Protein AF-A0A505IAW9-F1 (afdb_monomer_lite)

InterPro domains:
  IPR002634 BolA protein [PF01722] (17-58)
  IPR002634 BolA protein [PIRSF003113] (4-58)
  IPR036065 BolA-like superfamily [G3DSA:3.30.300.90] (9-61)
  IPR036065 BolA-like superfamily [SSF82657] (5-58)

Organism: Aspergillus niger (NCBI:txid5061)

Secondary structure (DSSP, 8-state):
-PPPPSSHHHHHHHHHHHHHH--SEEEEEE-HHHHTT-GGGTT-S-S---EEEEEE-S-------

Radius of gyration: 15.03 Å; chains: 1; bounding box: 35×33×34 Å

Sequence (65 aa):
MASTSATPVEDLIREKITTAFSPSTLIIRNDSHLHAHHNAMRGSTSKETHFQFVILSTGWDYGFL

Foldseek 3Di:
DPDCDPCNPVVVVCVVCCVPAVFPDKDKDQPLVVCCPPPVCPPPPDSRDDMDMDTHGPPPPPPDD

Structure (mmCIF, N/CA/C/O backbone):
data_AF-A0A505IAW9-F1
#
_entry.id   AF-A0A505IAW9-F1
#
loop_
_atom_site.group_PDB
_atom_site.id
_atom_site.type_symbol
_atom_site.label_atom_id
_atom_site.label_alt_id
_atom_site.label_comp_id
_atom_site.label_asym_id
_atom_site.label_entity_id
_atom_site.label_seq_id
_atom_site.pdbx_PDB_ins_code
_atom_site.Cartn_x
_atom_site.Cartn_y
_atom_site.Cartn_z
_atom_site.occupancy
_atom_site.B_iso_or_equiv
_atom_site.auth_seq_id
_atom_site.auth_comp_id
_atom_site.auth_asym_id
_atom_site.auth_atom_id
_atom_site.pdbx_PDB_model_num
ATOM 1 N N . MET A 1 1 ? -5.353 10.794 -18.872 1.00 41.56 1 MET A N 1
ATOM 2 C CA . MET A 1 1 ? -4.319 9.752 -18.710 1.00 41.56 1 MET A CA 1
ATOM 3 C C . MET A 1 1 ? -4.023 9.661 -17.231 1.00 41.56 1 MET A C 1
ATOM 5 O O . MET A 1 1 ? -3.566 10.654 -16.682 1.00 41.56 1 MET A O 1
ATOM 9 N N . ALA A 1 2 ? -4.387 8.560 -16.571 1.00 49.47 2 ALA A N 1
ATOM 10 C CA . ALA A 1 2 ? -3.984 8.355 -15.183 1.00 49.47 2 ALA A CA 1
ATOM 11 C C . ALA A 1 2 ? -2.451 8.303 -15.162 1.00 49.47 2 ALA A C 1
ATOM 13 O O . ALA A 1 2 ? -1.854 7.505 -15.882 1.00 49.47 2 ALA A O 1
ATOM 14 N N . SER A 1 3 ? -1.820 9.216 -14.432 1.00 53.44 3 SER A N 1
ATOM 15 C CA . SER A 1 3 ? -0.383 9.176 -14.188 1.00 53.44 3 SER A CA 1
ATOM 16 C C . SER A 1 3 ? -0.065 7.865 -13.482 1.00 53.44 3 SER A C 1
ATOM 18 O O . SER A 1 3 ? -0.568 7.634 -12.383 1.00 53.44 3 SER A O 1
ATOM 20 N N . THR A 1 4 ? 0.728 7.000 -14.115 1.00 75.81 4 THR A N 1
ATOM 21 C CA . THR A 1 4 ? 1.238 5.789 -13.470 1.00 75.81 4 THR A CA 1
ATOM 22 C C . THR A 1 4 ? 1.977 6.222 -12.211 1.00 75.81 4 THR A C 1
ATOM 24 O O . THR A 1 4 ? 2.911 7.020 -12.295 1.00 75.81 4 THR A O 1
ATOM 27 N N . SER A 1 5 ? 1.505 5.768 -11.051 1.00 85.00 5 SER A N 1
ATOM 28 C CA . SER A 1 5 ? 2.115 6.097 -9.766 1.00 85.00 5 SER A CA 1
ATOM 29 C C . SER A 1 5 ? 3.603 5.741 -9.753 1.00 85.00 5 SER A C 1
ATOM 31 O O . SER A 1 5 ? 4.046 4.849 -10.479 1.00 85.00 5 SER A O 1
ATOM 33 N N . ALA A 1 6 ? 4.377 6.435 -8.920 1.00 89.50 6 ALA A N 1
ATOM 34 C CA . ALA A 1 6 ? 5.763 6.066 -8.643 1.00 89.50 6 ALA A CA 1
ATOM 35 C C . ALA A 1 6 ? 5.866 4.811 -7.754 1.00 89.50 6 ALA A C 1
ATOM 37 O O . ALA A 1 6 ? 6.926 4.187 -7.710 1.00 89.50 6 ALA A O 1
ATOM 38 N N . THR A 1 7 ? 4.777 4.445 -7.071 1.00 93.50 7 THR A N 1
ATOM 39 C CA . THR A 1 7 ? 4.683 3.328 -6.119 1.00 93.50 7 THR A CA 1
ATOM 40 C C . THR A 1 7 ? 3.438 2.464 -6.379 1.00 93.50 7 THR A C 1
ATOM 42 O O . THR A 1 7 ? 2.602 2.290 -5.490 1.00 93.50 7 THR A O 1
ATOM 45 N N . PRO A 1 8 ? 3.242 1.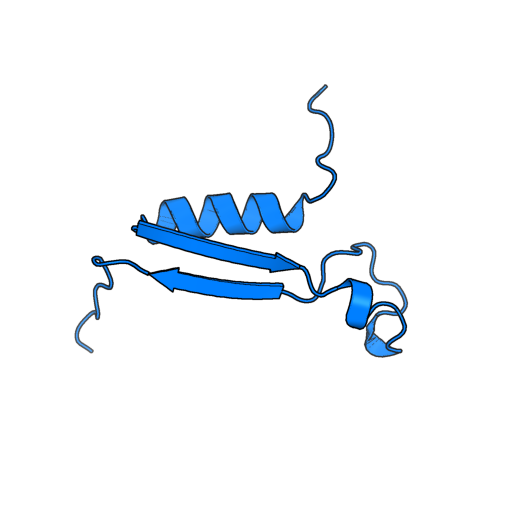950 -7.609 1.00 94.44 8 PRO A N 1
ATOM 46 C CA . PRO A 1 8 ? 2.010 1.262 -7.992 1.00 94.44 8 PRO A CA 1
ATOM 47 C C . PRO A 1 8 ? 1.700 0.019 -7.143 1.00 94.44 8 PRO A C 1
ATOM 49 O O . PRO A 1 8 ? 0.529 -0.310 -6.954 1.00 94.44 8 PRO A O 1
ATOM 52 N N . VAL A 1 9 ? 2.713 -0.689 -6.633 1.00 95.75 9 VAL A N 1
ATOM 53 C CA . VAL A 1 9 ? 2.495 -1.854 -5.765 1.00 95.75 9 VAL A CA 1
ATOM 54 C C . VAL A 1 9 ? 2.121 -1.413 -4.356 1.00 95.75 9 VAL A C 1
ATOM 56 O O . VAL A 1 9 ? 1.177 -1.967 -3.794 1.00 95.75 9 VAL A O 1
ATOM 59 N N . GLU A 1 10 ? 2.803 -0.412 -3.790 1.00 97.12 10 GLU A N 1
ATOM 60 C CA . GLU A 1 10 ? 2.411 0.151 -2.493 1.00 97.12 10 GLU A CA 1
ATOM 61 C C . GLU A 1 10 ? 0.965 0.661 -2.503 1.00 97.12 10 GLU A C 1
ATOM 63 O O . GLU A 1 10 ? 0.211 0.397 -1.564 1.00 97.12 10 GLU A O 1
ATOM 68 N N . ASP A 1 11 ? 0.561 1.333 -3.580 1.00 96.62 11 ASP A N 1
ATOM 69 C CA . ASP A 1 11 ? -0.794 1.860 -3.735 1.00 96.62 11 ASP A CA 1
ATOM 70 C C . ASP A 1 11 ? -1.831 0.736 -3.721 1.00 96.62 11 ASP A C 1
ATOM 72 O O . ASP A 1 11 ? -2.809 0.800 -2.973 1.00 96.62 11 ASP A O 1
ATOM 76 N N . LEU A 1 12 ? -1.577 -0.340 -4.475 1.00 96.88 12 LEU A N 1
ATOM 77 C CA . LEU A 1 12 ? -2.428 -1.530 -4.479 1.00 96.88 12 LEU 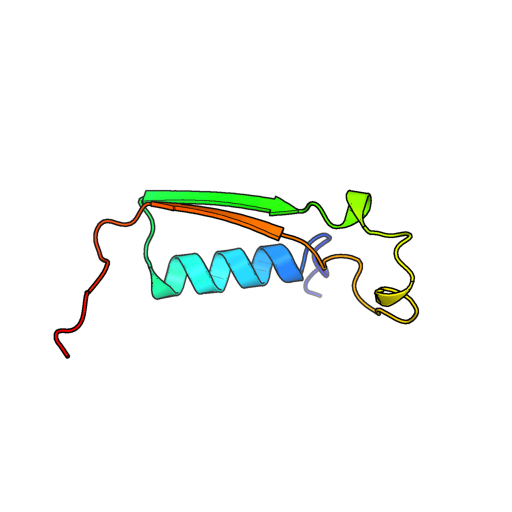A CA 1
ATOM 78 C C . LEU A 1 12 ? -2.482 -2.212 -3.110 1.00 96.88 12 LEU A C 1
ATOM 80 O O . LEU A 1 12 ? -3.531 -2.725 -2.718 1.00 96.88 12 LEU A O 1
ATOM 84 N N . ILE A 1 13 ? -1.366 -2.249 -2.378 1.00 96.75 13 ILE A N 1
ATOM 85 C CA . ILE A 1 13 ? -1.339 -2.803 -1.023 1.00 96.75 13 ILE A CA 1
ATOM 86 C C . ILE A 1 13 ? -2.212 -1.955 -0.095 1.00 96.75 13 ILE A C 1
ATOM 88 O O . ILE A 1 13 ? -3.031 -2.505 0.643 1.00 96.75 13 ILE A O 1
ATOM 92 N N . ARG A 1 14 ? -2.067 -0.628 -0.148 1.00 97.62 14 ARG A N 1
ATOM 93 C CA . ARG A 1 14 ? -2.845 0.310 0.664 1.00 97.62 14 ARG A CA 1
ATOM 94 C C . ARG A 1 14 ? -4.335 0.170 0.392 1.00 97.62 14 ARG A C 1
ATOM 96 O O . ARG A 1 14 ? -5.095 0.004 1.338 1.00 97.62 14 ARG A O 1
ATOM 103 N N . GLU A 1 15 ? -4.730 0.165 -0.879 1.00 97.75 15 GLU A N 1
ATOM 104 C CA . GLU A 1 15 ? -6.119 -0.036 -1.295 1.00 97.75 15 GLU A CA 1
ATOM 105 C C . GLU A 1 15 ? -6.675 -1.343 -0.717 1.00 97.75 15 GLU A C 1
ATOM 107 O O . GLU A 1 15 ? -7.636 -1.327 0.052 1.00 97.75 15 GLU A O 1
ATOM 112 N N . LYS A 1 16 ? -6.022 -2.474 -1.003 1.00 96.19 16 LYS A N 1
ATOM 113 C CA . LYS A 1 16 ? -6.511 -3.796 -0.594 1.00 96.19 16 LYS A CA 1
ATOM 114 C C . LYS A 1 16 ? -6.586 -3.964 0.920 1.00 96.19 16 LYS A C 1
ATOM 116 O O . LYS A 1 16 ? -7.580 -4.489 1.416 1.00 96.19 16 LYS A O 1
ATOM 121 N N . ILE A 1 17 ? -5.559 -3.536 1.659 1.00 95.19 17 ILE A N 1
ATOM 122 C CA . ILE A 1 17 ? -5.537 -3.658 3.123 1.00 95.19 17 ILE A CA 1
ATOM 123 C C . ILE A 1 17 ? -6.599 -2.753 3.747 1.00 95.19 17 ILE A C 1
ATOM 125 O O . ILE A 1 17 ? -7.322 -3.194 4.641 1.00 95.19 17 ILE A O 1
ATOM 129 N N . THR A 1 18 ? -6.729 -1.508 3.282 1.00 94.75 18 THR A N 1
ATOM 130 C CA . THR A 1 18 ? -7.749 -0.595 3.803 1.00 94.75 18 THR A CA 1
ATOM 131 C C . THR A 1 18 ? -9.154 -1.128 3.543 1.00 94.75 18 THR A C 1
ATOM 133 O O . THR A 1 18 ? -9.961 -1.145 4.470 1.00 94.75 18 THR A O 1
ATOM 136 N N . THR A 1 19 ? -9.435 -1.631 2.337 1.00 94.94 19 THR A N 1
ATOM 137 C CA . THR A 1 19 ? -10.739 -2.219 2.000 1.00 94.94 19 THR A CA 1
ATOM 138 C C . THR A 1 19 ? -11.046 -3.469 2.822 1.00 94.94 19 THR A C 1
ATOM 140 O O . THR A 1 19 ? -12.166 -3.612 3.302 1.00 94.94 19 THR A O 1
ATOM 143 N N . ALA A 1 20 ? -10.078 -4.371 2.998 1.00 92.50 20 ALA A N 1
ATOM 144 C CA . ALA A 1 20 ? -10.316 -5.647 3.670 1.00 92.50 20 ALA A CA 1
ATOM 145 C C . ALA A 1 20 ? -10.399 -5.527 5.198 1.00 92.50 20 ALA A C 1
ATOM 147 O O . ALA A 1 20 ? -11.158 -6.261 5.823 1.00 92.50 20 ALA A O 1
ATOM 148 N N . PHE A 1 21 ? -9.622 -4.623 5.804 1.00 91.06 21 PHE A N 1
ATOM 149 C CA . PHE A 1 21 ? -9.408 -4.632 7.254 1.00 91.06 21 PHE A CA 1
ATOM 150 C C . PHE A 1 21 ? -9.829 -3.352 7.970 1.00 91.06 21 PHE A C 1
ATOM 152 O O . PHE A 1 21 ? -9.795 -3.338 9.200 1.00 91.06 21 PHE A O 1
ATOM 159 N N . SER A 1 22 ? -10.190 -2.286 7.242 1.00 92.56 22 SER A N 1
ATOM 160 C CA . SER A 1 22 ? -10.525 -0.966 7.809 1.00 92.56 22 SER A CA 1
ATOM 161 C C . SER A 1 22 ? -9.615 -0.566 8.990 1.00 92.56 22 SER A C 1
ATOM 163 O O . SER A 1 22 ? -10.109 -0.296 10.087 1.00 92.56 22 SER A O 1
ATOM 165 N N . PRO A 1 23 ? -8.277 -0.613 8.827 1.00 95.31 23 PRO A N 1
ATOM 166 C CA . PRO A 1 23 ? -7.358 -0.489 9.947 1.00 95.31 23 PRO A CA 1
ATOM 167 C C . PRO A 1 23 ? -7.381 0.925 10.536 1.00 95.31 23 PRO A C 1
ATOM 169 O O . PRO A 1 23 ? -7.462 1.912 9.806 1.00 95.31 23 PRO A O 1
ATOM 172 N N . SER A 1 24 ? -7.228 1.026 11.855 1.00 95.38 24 SER A N 1
ATOM 173 C CA . SER A 1 24 ? -6.989 2.303 12.533 1.00 95.38 24 SER A CA 1
ATOM 174 C C . SER A 1 24 ? -5.555 2.801 12.335 1.00 95.38 24 SER A C 1
ATOM 176 O O . SER A 1 24 ? -5.330 4.009 12.309 1.00 95.38 24 SER A O 1
ATOM 178 N N . THR A 1 25 ? -4.600 1.886 12.126 1.00 96.31 25 THR A N 1
ATOM 179 C CA . THR A 1 25 ? -3.214 2.210 11.757 1.00 96.31 25 THR A CA 1
ATOM 180 C C . THR A 1 25 ? -2.737 1.288 10.642 1.00 96.31 25 THR A C 1
ATOM 182 O O . THR A 1 25 ? -2.791 0.067 10.779 1.00 96.31 25 THR A O 1
ATOM 185 N N . LEU A 1 26 ? -2.204 1.873 9.567 1.00 96.69 26 LEU A N 1
ATOM 186 C CA . LEU A 1 26 ? -1.516 1.159 8.493 1.00 96.69 26 LEU A CA 1
ATOM 187 C C . LEU A 1 26 ? -0.188 1.852 8.177 1.00 96.69 26 LEU A C 1
ATOM 189 O O . LEU A 1 26 ? -0.168 2.945 7.611 1.00 96.69 26 LEU A O 1
ATOM 193 N N . ILE A 1 27 ? 0.917 1.197 8.523 1.00 97.88 27 ILE A N 1
ATOM 194 C CA . ILE A 1 27 ? 2.269 1.608 8.136 1.00 97.88 27 ILE A CA 1
ATOM 195 C C . ILE A 1 27 ? 2.748 0.650 7.054 1.00 97.88 27 ILE A C 1
ATOM 197 O O . ILE A 1 27 ? 2.725 -0.564 7.251 1.00 97.88 27 ILE A O 1
ATOM 201 N N . ILE A 1 28 ? 3.195 1.204 5.930 1.00 98.12 28 ILE A N 1
ATOM 202 C CA . ILE A 1 28 ? 3.811 0.461 4.833 1.00 98.12 28 ILE A CA 1
ATOM 203 C C . ILE A 1 28 ? 5.234 0.986 4.667 1.00 98.12 28 ILE A C 1
ATOM 205 O O . ILE A 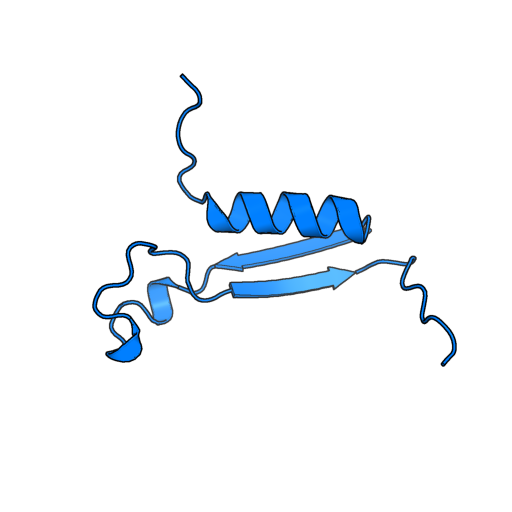1 28 ? 5.430 2.194 4.539 1.00 98.12 28 ILE A O 1
ATOM 209 N N . ARG A 1 29 ? 6.224 0.092 4.692 1.00 98.00 29 ARG A N 1
ATOM 210 C CA . ARG A 1 29 ? 7.626 0.418 4.426 1.00 98.00 29 ARG A CA 1
ATOM 211 C C . ARG A 1 29 ? 8.116 -0.379 3.227 1.00 98.00 29 ARG A C 1
ATOM 213 O O . ARG A 1 29 ? 8.099 -1.608 3.256 1.00 98.00 29 ARG A O 1
ATOM 220 N N . ASN A 1 30 ? 8.560 0.326 2.192 1.00 97.31 30 ASN A N 1
ATOM 221 C CA . ASN A 1 30 ? 9.141 -0.267 0.995 1.00 97.31 30 ASN A CA 1
ATOM 222 C C . ASN A 1 30 ? 10.668 -0.381 1.131 1.00 97.31 30 ASN A C 1
ATOM 224 O O . ASN A 1 30 ? 11.416 0.577 0.919 1.00 97.31 30 ASN A O 1
ATOM 228 N N . ASP A 1 31 ? 11.132 -1.584 1.449 1.00 96.81 31 ASP A N 1
ATOM 229 C CA . ASP A 1 31 ? 12.547 -1.896 1.670 1.00 96.81 31 ASP A CA 1
ATOM 230 C C . ASP A 1 31 ? 13.233 -2.438 0.409 1.00 96.81 31 ASP A C 1
ATOM 232 O O . ASP A 1 31 ? 14.375 -2.888 0.451 1.00 96.81 31 ASP A O 1
ATOM 236 N N . SER A 1 32 ? 12.568 -2.387 -0.747 1.00 95.25 32 SER A N 1
ATOM 237 C CA . SER A 1 32 ? 13.055 -3.011 -1.985 1.00 95.25 32 SER A CA 1
ATOM 238 C C . SER A 1 32 ? 14.438 -2.530 -2.416 1.00 95.25 32 SER A C 1
ATOM 240 O O . SER A 1 32 ? 15.218 -3.297 -2.979 1.00 95.25 32 SER A O 1
ATOM 242 N N . HIS A 1 33 ? 14.778 -1.278 -2.111 1.00 92.88 33 HIS A N 1
ATOM 243 C CA . HIS A 1 33 ? 16.092 -0.709 -2.397 1.00 92.88 33 HIS A CA 1
ATOM 244 C C . HIS A 1 33 ? 17.228 -1.412 -1.633 1.00 92.88 33 HIS A C 1
ATOM 246 O O . HIS A 1 33 ? 18.333 -1.517 -2.160 1.00 92.88 33 HIS A O 1
ATOM 252 N N . LEU A 1 34 ? 16.956 -1.975 -0.451 1.00 94.38 34 LEU A N 1
ATOM 253 C CA . LEU A 1 34 ? 17.922 -2.759 0.327 1.00 94.38 34 LEU A CA 1
ATOM 254 C C . LEU A 1 34 ? 18.224 -4.124 -0.313 1.00 94.38 34 LEU A C 1
ATOM 256 O O . LEU A 1 34 ? 19.233 -4.749 0.006 1.00 94.38 34 LEU A O 1
ATOM 260 N N . HIS A 1 35 ? 17.377 -4.578 -1.242 1.00 91.38 35 HIS A N 1
ATOM 261 C CA . HIS A 1 35 ? 17.458 -5.901 -1.866 1.00 91.38 35 HIS A CA 1
ATOM 262 C C . HIS A 1 35 ? 17.639 -5.852 -3.390 1.00 91.38 35 HIS A C 1
ATOM 264 O O . HIS A 1 35 ? 17.698 -6.897 -4.041 1.00 91.38 35 HIS A O 1
ATOM 270 N N . ALA A 1 36 ? 17.793 -4.658 -3.971 1.00 87.75 36 ALA A N 1
ATOM 271 C CA . ALA A 1 36 ? 17.835 -4.448 -5.419 1.00 87.75 36 ALA A CA 1
ATOM 272 C C . ALA A 1 36 ? 18.987 -5.187 -6.131 1.00 87.75 36 ALA A C 1
ATOM 274 O O . ALA A 1 36 ? 18.891 -5.479 -7.322 1.00 87.75 36 ALA A O 1
ATOM 275 N N . HIS A 1 37 ? 20.061 -5.513 -5.408 1.00 87.31 37 HIS A N 1
ATOM 276 C CA . HIS A 1 37 ? 21.244 -6.197 -5.941 1.00 87.31 37 HIS A CA 1
ATOM 277 C C . HIS A 1 37 ? 21.241 -7.716 -5.725 1.00 87.31 37 HIS A C 1
ATOM 279 O O . HIS A 1 37 ? 22.206 -8.391 -6.083 1.00 87.31 37 HIS A O 1
ATOM 285 N N . HIS A 1 38 ? 20.186 -8.280 -5.132 1.00 88.12 38 HIS A N 1
ATOM 286 C CA . HIS A 1 38 ? 20.128 -9.713 -4.881 1.00 88.12 38 HIS A CA 1
ATOM 287 C C . HIS A 1 38 ? 19.930 -10.491 -6.193 1.00 88.12 38 HIS A C 1
ATOM 289 O O . HIS A 1 38 ? 19.113 -10.116 -7.032 1.00 88.12 38 HIS A O 1
ATOM 295 N N . ASN A 1 39 ? 20.644 -11.608 -6.372 1.00 86.88 39 ASN A N 1
ATOM 296 C CA . ASN A 1 39 ? 20.584 -12.392 -7.615 1.00 86.88 39 ASN A CA 1
ATOM 297 C C . ASN A 1 39 ? 19.164 -12.873 -7.958 1.00 86.88 39 ASN A C 1
ATOM 299 O O . ASN A 1 39 ? 18.814 -12.939 -9.135 1.00 86.88 39 ASN A O 1
ATOM 303 N N . ALA A 1 40 ? 18.333 -13.151 -6.947 1.00 83.44 40 ALA A N 1
ATOM 304 C CA . ALA A 1 40 ? 16.936 -13.541 -7.152 1.00 83.44 40 ALA A CA 1
ATOM 305 C C . ALA A 1 40 ? 16.072 -12.428 -7.779 1.00 83.44 40 ALA A C 1
ATOM 307 O O . ALA A 1 40 ? 14.991 -12.71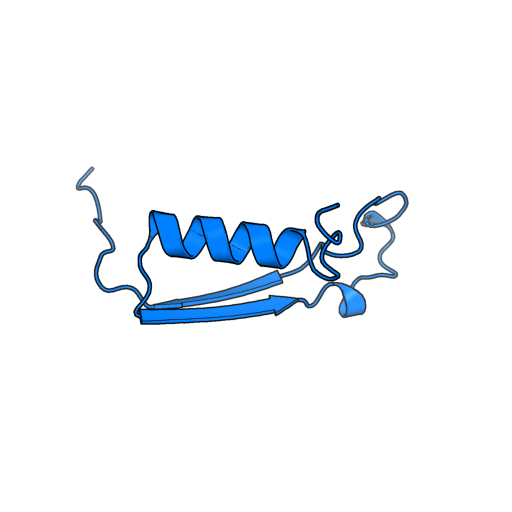0 -8.279 1.00 83.44 40 ALA A O 1
ATOM 308 N N . MET A 1 41 ? 16.551 -11.180 -7.787 1.00 85.69 41 MET A N 1
ATOM 309 C CA . MET A 1 41 ? 15.848 -10.039 -8.378 1.00 85.69 41 MET A CA 1
ATOM 310 C C . MET A 1 41 ? 16.182 -9.820 -9.858 1.00 85.69 41 MET A C 1
ATOM 312 O O . MET A 1 41 ? 15.615 -8.925 -10.491 1.00 85.69 41 MET A O 1
ATOM 316 N N . ARG A 1 42 ? 17.091 -10.612 -10.447 1.00 87.56 42 ARG A N 1
ATOM 317 C CA . ARG A 1 42 ? 17.450 -10.476 -11.866 1.00 87.56 42 ARG A CA 1
ATOM 318 C C . ARG A 1 42 ? 16.233 -10.741 -12.753 1.00 87.56 42 ARG A C 1
ATOM 320 O O . ARG A 1 42 ? 15.634 -11.806 -12.693 1.00 87.56 42 ARG A O 1
ATOM 327 N N . GLY A 1 43 ? 15.912 -9.776 -13.614 1.00 87.06 43 GLY A N 1
ATOM 328 C CA . GLY A 1 43 ? 14.775 -9.866 -14.535 1.00 87.06 43 GLY A CA 1
ATOM 329 C C . GLY A 1 43 ? 13.431 -9.442 -13.936 1.00 87.06 43 GLY A C 1
ATOM 330 O O . GLY A 1 43 ? 12.430 -9.491 -14.645 1.00 87.06 43 GLY A O 1
ATOM 331 N N . SER A 1 44 ? 13.393 -8.987 -12.676 1.00 87.81 44 SER A N 1
ATOM 332 C CA . SER A 1 44 ? 12.189 -8.361 -12.124 1.00 87.81 44 SER A CA 1
ATOM 333 C C . SER A 1 44 ? 11.829 -7.107 -12.921 1.00 87.81 44 SER A C 1
ATOM 335 O O . SER A 1 44 ? 12.667 -6.230 -13.137 1.00 87.81 44 SER A O 1
ATOM 337 N N . THR A 1 45 ? 10.569 -7.004 -13.338 1.00 87.50 45 THR A N 1
ATOM 338 C CA . THR A 1 45 ? 10.022 -5.816 -14.011 1.00 87.50 45 THR A CA 1
ATOM 339 C C . THR A 1 45 ? 9.608 -4.729 -13.019 1.00 87.50 45 THR A C 1
ATOM 341 O O . THR A 1 45 ? 9.521 -3.560 -13.389 1.00 87.50 45 THR A O 1
ATOM 344 N N . SER A 1 46 ? 9.398 -5.099 -11.752 1.00 88.38 46 SER A N 1
ATOM 345 C CA . SER A 1 46 ? 9.088 -4.185 -10.654 1.00 88.38 46 SER A CA 1
ATOM 346 C C . SER A 1 46 ? 10.320 -3.917 -9.792 1.00 88.38 46 SER A C 1
ATOM 348 O O . SER A 1 46 ? 11.106 -4.824 -9.502 1.00 88.38 46 SER A O 1
ATOM 350 N N . LYS A 1 47 ? 10.456 -2.670 -9.330 1.00 91.06 47 LYS A N 1
ATOM 351 C CA . LYS A 1 47 ? 11.414 -2.283 -8.282 1.00 91.06 47 LYS A CA 1
ATOM 352 C C . LYS A 1 47 ? 10.819 -2.369 -6.876 1.00 91.06 47 LYS A C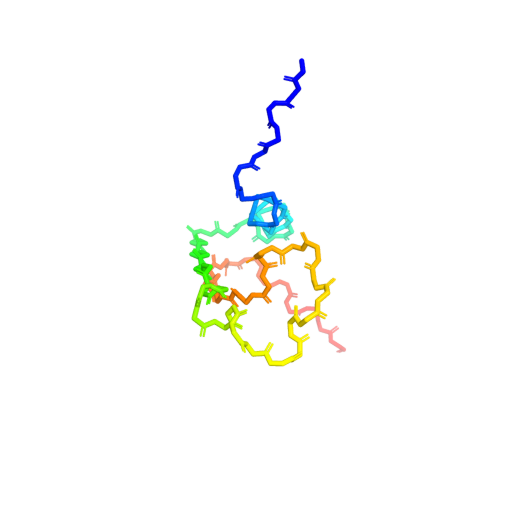 1
ATOM 354 O O . LYS A 1 47 ? 11.530 -2.130 -5.912 1.00 91.06 47 LYS A O 1
ATOM 359 N N . GLU A 1 48 ? 9.543 -2.718 -6.765 1.00 95.06 48 GLU A N 1
ATOM 360 C CA . GLU A 1 48 ? 8.787 -2.862 -5.525 1.00 95.06 48 GLU A CA 1
ATOM 361 C C . GLU A 1 48 ? 8.561 -4.348 -5.235 1.00 95.06 48 GLU A C 1
ATOM 363 O O . GLU A 1 48 ? 7.736 -4.999 -5.875 1.00 95.06 48 GLU A O 1
ATOM 368 N N . THR A 1 49 ? 9.362 -4.912 -4.337 1.00 93.94 49 THR A N 1
ATOM 369 C CA . THR A 1 49 ? 9.530 -6.364 -4.174 1.00 93.94 49 THR A CA 1
ATOM 370 C C . THR A 1 49 ? 9.658 -6.806 -2.720 1.00 93.94 49 THR A C 1
ATOM 372 O O . THR A 1 49 ? 9.345 -7.950 -2.413 1.00 93.94 49 THR A O 1
ATOM 375 N N . HIS A 1 50 ? 10.076 -5.913 -1.821 1.00 95.56 50 HIS A N 1
ATOM 376 C CA . HIS A 1 50 ? 10.197 -6.191 -0.394 1.00 95.56 50 HIS A CA 1
ATOM 377 C C . HIS A 1 50 ? 9.481 -5.103 0.392 1.00 95.56 50 HIS A C 1
ATOM 379 O O . HIS A 1 50 ? 9.791 -3.917 0.262 1.00 95.56 50 HIS A O 1
ATOM 385 N N . PHE A 1 51 ? 8.532 -5.525 1.218 1.00 97.38 51 PHE A N 1
ATOM 386 C CA . PHE A 1 51 ? 7.734 -4.634 2.036 1.00 97.38 51 PHE A CA 1
ATOM 387 C C . PHE A 1 51 ? 7.603 -5.167 3.454 1.00 97.38 51 PHE A C 1
ATOM 389 O O . PHE A 1 51 ? 7.513 -6.375 3.678 1.00 97.38 51 PHE A O 1
ATOM 396 N N . GLN A 1 52 ? 7.538 -4.240 4.399 1.00 97.25 52 GLN A N 1
ATOM 397 C CA . GLN A 1 52 ? 7.169 -4.505 5.777 1.00 97.25 52 GLN A CA 1
ATOM 398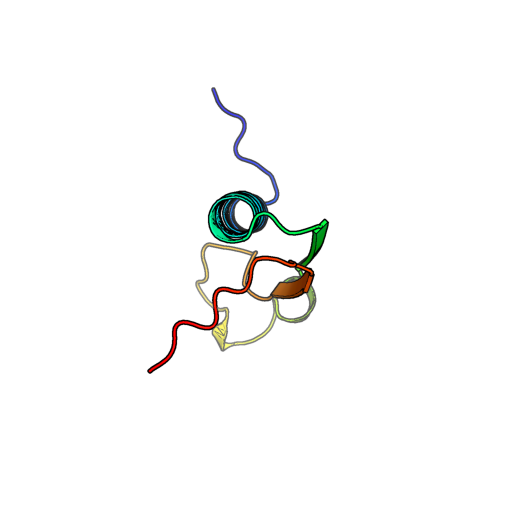 C C . GLN A 1 52 ? 5.917 -3.700 6.118 1.00 97.25 52 GLN A C 1
ATOM 400 O O . GLN A 1 52 ? 5.762 -2.558 5.678 1.00 97.25 52 GLN A O 1
ATOM 405 N N . PHE A 1 53 ? 5.029 -4.299 6.908 1.00 95.38 53 PHE A N 1
ATOM 406 C CA . PHE A 1 53 ? 3.749 -3.695 7.253 1.00 95.38 53 PHE A CA 1
ATOM 407 C C . PHE A 1 53 ? 3.489 -3.773 8.751 1.00 95.38 53 PHE A C 1
ATOM 409 O O . PHE A 1 53 ? 3.795 -4.779 9.390 1.00 95.38 53 PHE A O 1
ATOM 416 N N . VAL A 1 54 ? 2.861 -2.728 9.285 1.00 96.19 54 VAL A N 1
ATOM 417 C CA . VAL A 1 54 ? 2.228 -2.742 10.607 1.00 96.19 54 VAL A CA 1
ATOM 418 C C . VAL A 1 54 ? 0.761 -2.400 10.411 1.00 96.19 54 VAL A C 1
ATOM 420 O O . VAL A 1 54 ? 0.441 -1.344 9.863 1.00 96.19 54 VAL A O 1
ATOM 423 N N . ILE A 1 55 ? -0.117 -3.300 10.849 1.00 94.25 55 ILE A N 1
ATOM 424 C CA . ILE A 1 55 ? -1.566 -3.178 10.694 1.00 94.25 55 ILE A CA 1
ATOM 425 C C . ILE A 1 55 ? -2.197 -3.289 12.077 1.00 94.25 55 ILE A C 1
ATOM 427 O O . ILE A 1 55 ? -2.071 -4.317 12.740 1.00 94.25 55 ILE A O 1
ATOM 431 N N . LEU A 1 56 ? -2.892 -2.239 12.499 1.00 93.31 56 LEU A N 1
ATOM 432 C CA . LEU A 1 56 ? -3.759 -2.262 13.669 1.00 93.31 56 LEU A CA 1
ATOM 433 C C . LEU A 1 56 ? -5.202 -2.146 13.190 1.00 93.31 56 LEU A C 1
ATOM 435 O O . LEU A 1 56 ? -5.571 -1.163 12.554 1.00 93.31 56 LEU A O 1
ATOM 439 N N . SER A 1 57 ? -6.013 -3.147 13.508 1.00 90.12 57 SER A N 1
ATOM 440 C CA . SER A 1 57 ? -7.453 -3.143 13.270 1.00 90.12 57 SER A CA 1
ATOM 441 C C . SER A 1 57 ? -8.157 -3.753 14.476 1.00 90.12 57 SER A C 1
ATOM 443 O O . SER A 1 57 ? -7.600 -4.617 15.152 1.00 90.12 57 SER A O 1
ATOM 445 N N . THR A 1 58 ? -9.366 -3.283 14.764 1.00 83.56 58 THR A N 1
ATOM 446 C CA . THR A 1 58 ? -10.250 -3.864 15.784 1.00 83.56 58 THR A CA 1
ATOM 447 C C . THR A 1 58 ? -11.145 -4.961 15.210 1.00 83.56 58 THR A C 1
ATOM 449 O O . THR A 1 58 ? -11.708 -5.739 15.971 1.00 83.56 58 THR A O 1
ATOM 452 N N . GLY A 1 59 ? -11.269 -5.034 13.882 1.00 68.06 59 GLY A N 1
ATOM 453 C CA . GLY A 1 59 ? -12.194 -5.911 13.168 1.00 68.06 59 GLY A CA 1
ATOM 454 C C . GLY A 1 59 ? -11.593 -7.241 12.731 1.00 68.06 59 GLY A C 1
ATOM 455 O O . GLY A 1 59 ? -12.016 -7.767 11.706 1.00 68.06 59 GLY A O 1
ATOM 456 N N . TRP A 1 60 ? -10.595 -7.773 13.447 1.00 65.81 60 TRP A N 1
ATOM 457 C CA . TRP A 1 60 ? -10.139 -9.141 13.197 1.00 65.81 60 TRP A CA 1
ATOM 458 C C . TRP A 1 60 ? -11.272 -10.093 13.577 1.00 65.81 60 TRP A C 1
ATOM 460 O O . TRP A 1 60 ? -11.426 -10.456 14.742 1.00 65.81 60 TRP A O 1
ATOM 470 N N . ASP A 1 61 ? -12.089 -10.463 12.598 1.00 63.47 61 ASP A N 1
ATOM 471 C CA . ASP A 1 61 ? -12.999 -11.587 12.733 1.00 63.47 61 ASP A CA 1
ATOM 472 C C . ASP A 1 61 ? -12.142 -12.856 12.753 1.00 63.47 61 ASP A C 1
ATOM 474 O O . ASP A 1 61 ? -11.751 -13.397 11.716 1.00 63.47 61 ASP A O 1
ATOM 478 N N . TYR A 1 62 ? -11.752 -13.282 13.955 1.00 60.88 62 TYR A N 1
ATOM 479 C CA . TYR A 1 62 ? -11.206 -14.613 14.181 1.00 60.88 62 TYR A CA 1
ATOM 480 C C . TYR A 1 62 ? -12.359 -15.598 14.000 1.00 60.88 62 TYR A C 1
ATOM 482 O O . TYR A 1 62 ? -12.953 -16.048 14.979 1.00 60.88 62 TYR A O 1
ATOM 490 N N . GLY A 1 63 ? -12.713 -15.881 12.744 1.00 56.22 63 GLY A N 1
ATOM 491 C CA . GLY A 1 63 ? -13.708 -16.886 12.405 1.00 56.22 63 GLY A CA 1
ATOM 492 C C . GLY A 1 63 ? -13.379 -18.173 13.155 1.00 56.22 63 GLY A C 1
ATOM 493 O O . GLY A 1 63 ? -12.309 -18.751 12.959 1.00 56.22 63 GLY A O 1
ATOM 494 N N . PHE A 1 64 ? -14.266 -18.563 14.070 1.00 46.06 64 PHE A N 1
ATOM 495 C CA . PHE A 1 64 ? -14.172 -19.832 14.776 1.00 46.06 64 PHE A CA 1
ATOM 496 C C . PHE A 1 64 ? -14.106 -20.955 13.733 1.00 46.06 64 PHE A C 1
ATOM 498 O O . PHE A 1 64 ? -15.013 -21.091 12.909 1.00 46.06 64 PHE A O 1
ATOM 505 N N . LEU A 1 65 ? -12.999 -21.703 13.763 1.00 49.78 65 LEU A N 1
ATOM 506 C CA . LEU A 1 65 ? -12.884 -23.032 13.162 1.00 49.78 65 LEU A CA 1
ATOM 507 C C . LEU A 1 65 ? -13.884 -23.996 13.810 1.00 49.78 65 LEU A C 1
ATOM 509 O O . LEU A 1 65 ? -14.094 -23.877 15.041 1.00 49.78 65 LEU A O 1
#

pLDDT: mean 87.0, std 14.52, range [41.56, 98.12]